Protein AF-A0A8I0Q4K9-F1 (afdb_monomer)

Foldseek 3Di:
DPPPDPPPPPDPDPVVVVVVVLLLVLLQLLLCVLVVLCVVVVHDLCRLCVQLVHDSVVNVCSNRSVDDDDPVSLCSSCVVSVHDSCVSCVPSDPVVPPVVVVVVPVVVPPDPPPPDPPPPDD

Radius of gyration: 24.82 Å; Cα contacts (8 Å, |Δi|>4): 77; chains: 1; bounding box: 63×63×58 Å

Nearest PDB structures (foldseek):
  2b5a-assembly1_A  TM=8.776E-01  e=1.921E-04  [Bacillus] caldolyticus
  3f52-assembly1_A  TM=9.211E-01  e=8.311E-04  Corynebacterium glutamicum
  1y7y-assembly1_B  TM=9.419E-01  e=1.430E-03  Aeromonas hydrophila
  3f52-assembly1_E  TM=9.364E-01  e=1.594E-03  Corynebacterium glutamicum
  3f51-assembly1_A  TM=7.764E-01  e=3.305E-04  Corynebacterium glutamicum

Organism: Morganella morganii (NCBI:txid582)

InterPro domains:
  IPR001387 Cro/C1-type, helix-turn-helix domain [PF01381] (37-88)
  IPR001387 Cro/C1-type, helix-turn-helix domain [PS50943] (38-88)
  IPR001387 Cro/C1-type, helix-turn-helix domain [SM00530] (33-88)
  IPR001387 Cro/C1-type, helix-turn-helix domain [cd00093] (31-88)
  IPR010982 Lambda repressor-like, DNA-binding domain superfamily [G3DSA:1.10.260.40] (22-93)
  IPR010982 Lambda repressor-like, DNA-binding domain superfamily [SSF47413] (23-95)

Solvent-accessible surface area (backbone atoms only — not comparable to full-atom values): 7582 Å² total; per-residue (Å²): 138,90,83,84,81,88,72,89,76,74,70,86,47,71,66,59,57,52,48,52,52,55,51,42,53,46,31,29,52,32,10,46,43,53,45,51,52,38,52,75,72,70,50,52,62,59,59,53,13,56,77,71,74,48,51,47,68,57,46,53,31,29,37,65,21,75,38,85,77,52,68,73,57,48,49,54,48,17,67,74,69,74,45,65,62,69,64,49,48,66,86,67,62,73,72,75,71,62,58,66,61,55,65,67,55,57,71,80,71,65,70,83,85,77,76,81,95,81,87,88,86,134

Mean predicted aligned error: 14.29 Å

Sequence (122 aa):
MYFREMLFLKVINMTDILYDSDMASVNRAVGDRLFCRRKALGYSGQQIAACLGISQQQLSRYERGQSRINVGLLVRAADILKTPVGWFFAGCQDNALYEESLSVQSDIYTAASVTSKSEYLN

Secondary structure (DSSP, 8-state):
---SSS-------HHHHHHHHHHHHHHHHHHHHHHHHHHHTT--HHHHHHHHTS-HHHHHHHHTTSSPPPHHHHHHHHHHHT--GGGGGTT---THHHHHHHHHHTTTSSSTT---------

pLDDT: mean 77.82, std 20.95, range [40.16, 98.44]

Structure (mmCIF, N/CA/C/O backbone):
data_AF-A0A8I0Q4K9-F1
#
_entry.id   AF-A0A8I0Q4K9-F1
#
loop_
_atom_site.group_PDB
_atom_site.id
_atom_site.type_symbol
_atom_site.label_atom_id
_atom_site.label_alt_id
_atom_site.label_comp_id
_atom_site.label_asym_id
_atom_site.label_entity_id
_atom_site.label_seq_id
_atom_site.pdbx_PDB_ins_code
_atom_site.Cartn_x
_atom_site.Cartn_y
_atom_site.Cartn_z
_atom_site.occupancy
_atom_site.B_iso_or_equiv
_atom_site.auth_seq_id
_atom_site.auth_comp_id
_atom_site.auth_asym_id
_atom_site.auth_atom_id
_atom_site.pdbx_PDB_model_num
ATOM 1 N N . MET A 1 1 ? 52.043 -0.242 13.997 1.00 43.56 1 MET A N 1
ATOM 2 C CA . MET A 1 1 ? 51.219 -1.463 13.849 1.00 43.56 1 MET A CA 1
ATOM 3 C C . MET A 1 1 ? 49.760 -1.059 13.594 1.00 43.56 1 MET A C 1
ATOM 5 O O . MET A 1 1 ? 48.868 -1.396 14.356 1.00 43.56 1 MET A O 1
ATOM 9 N N . TYR A 1 2 ? 49.524 -0.291 12.521 1.00 47.56 2 TYR A N 1
ATOM 10 C CA . TYR A 1 2 ? 48.198 0.172 12.082 1.00 47.56 2 TYR A CA 1
ATOM 11 C C . TYR A 1 2 ? 47.569 -0.875 11.156 1.00 47.56 2 TYR A C 1
ATOM 13 O O . TYR A 1 2 ? 47.380 -0.637 9.971 1.00 47.56 2 TYR A O 1
ATOM 21 N N . PHE A 1 3 ? 47.333 -2.079 11.675 1.00 52.88 3 PHE A N 1
ATOM 22 C CA . PHE A 1 3 ? 46.913 -3.219 10.848 1.00 52.88 3 PHE A CA 1
ATOM 23 C C . PHE A 1 3 ? 45.453 -3.6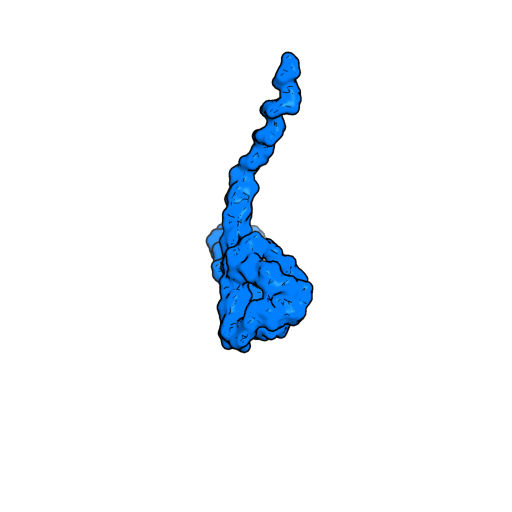43 11.052 1.00 52.88 3 PHE A C 1
ATOM 25 O O . PHE A 1 3 ? 45.080 -4.745 10.663 1.00 52.88 3 PHE A O 1
ATOM 32 N N . ARG A 1 4 ? 44.605 -2.805 11.668 1.00 52.50 4 ARG A N 1
ATOM 33 C CA . ARG A 1 4 ? 43.217 -3.198 11.989 1.00 52.50 4 ARG A CA 1
ATOM 34 C C . ARG A 1 4 ? 42.115 -2.173 11.702 1.00 52.50 4 ARG A C 1
ATOM 36 O O . ARG A 1 4 ? 41.002 -2.399 12.145 1.00 52.50 4 ARG A O 1
ATOM 43 N N . GLU A 1 5 ? 42.369 -1.121 10.923 1.00 52.59 5 GLU A N 1
ATOM 44 C CA . GLU A 1 5 ? 41.337 -0.101 10.618 1.00 52.59 5 GLU A CA 1
ATOM 45 C C . GLU A 1 5 ? 41.202 0.253 9.121 1.00 52.59 5 GLU A C 1
ATOM 47 O O . GLU A 1 5 ? 40.438 1.137 8.763 1.00 52.59 5 GLU A O 1
ATOM 52 N N . MET A 1 6 ? 41.893 -0.437 8.201 1.00 50.19 6 MET A N 1
ATOM 53 C CA . MET A 1 6 ? 41.909 -0.045 6.775 1.00 50.19 6 MET A CA 1
ATOM 54 C C . MET A 1 6 ? 41.408 -1.132 5.808 1.00 50.19 6 MET A C 1
ATOM 56 O O . MET A 1 6 ? 41.794 -1.170 4.647 1.00 50.19 6 MET A O 1
ATOM 60 N N . LEU A 1 7 ? 40.545 -2.035 6.285 1.00 48.97 7 LEU A N 1
ATOM 61 C CA . LEU A 1 7 ? 39.909 -3.086 5.468 1.00 48.97 7 LEU A CA 1
ATOM 62 C C . LEU A 1 7 ? 38.394 -3.212 5.726 1.00 48.97 7 LEU A C 1
ATOM 64 O O . LEU A 1 7 ? 37.789 -4.228 5.391 1.00 48.97 7 LEU A O 1
ATOM 68 N N . PHE A 1 8 ? 37.768 -2.169 6.284 1.00 49.19 8 PHE A N 1
ATOM 69 C CA . PHE A 1 8 ? 36.306 -2.055 6.423 1.00 49.19 8 PHE A CA 1
ATOM 70 C C . PHE A 1 8 ? 35.650 -1.280 5.263 1.00 49.19 8 PHE A C 1
ATOM 72 O O . PHE A 1 8 ? 34.527 -0.805 5.364 1.00 49.19 8 PHE A O 1
ATOM 79 N N . LEU A 1 9 ? 36.349 -1.174 4.132 1.00 40.16 9 LEU A N 1
ATOM 80 C CA . LEU A 1 9 ? 35.794 -0.749 2.844 1.00 40.16 9 LEU A CA 1
ATOM 81 C C . LEU A 1 9 ? 35.851 -1.923 1.859 1.00 40.16 9 LEU A C 1
ATOM 83 O O . LEU A 1 9 ? 36.284 -1.793 0.716 1.00 40.16 9 LEU A O 1
ATOM 87 N N . LYS A 1 10 ? 35.447 -3.114 2.326 1.00 48.38 10 LYS A N 1
ATOM 88 C CA . LYS A 1 10 ? 35.132 -4.232 1.437 1.00 48.38 10 LYS A CA 1
ATOM 89 C C . LYS A 1 10 ? 33.925 -3.820 0.596 1.00 48.38 10 LYS A C 1
ATOM 91 O O . LYS A 1 10 ? 32.798 -3.903 1.058 1.00 48.38 10 LYS A O 1
ATOM 96 N N . VAL A 1 11 ? 34.219 -3.380 -0.623 1.00 49.09 11 VAL A N 1
ATOM 97 C CA . VAL A 1 11 ? 33.469 -3.731 -1.829 1.00 49.09 11 VAL A CA 1
ATOM 98 C C . VAL A 1 11 ? 31.959 -3.516 -1.699 1.00 49.09 11 VAL A C 1
ATOM 100 O O . VAL A 1 11 ? 31.206 -4.445 -1.431 1.00 49.09 11 VAL A O 1
ATOM 103 N N . ILE A 1 12 ? 31.503 -2.294 -1.960 1.00 56.38 12 ILE A N 1
ATOM 104 C CA . ILE A 1 12 ? 30.145 -2.126 -2.481 1.00 56.38 12 ILE A CA 1
ATOM 105 C C . ILE A 1 12 ? 30.237 -2.614 -3.935 1.00 56.38 12 ILE A C 1
ATOM 107 O O . ILE A 1 12 ? 30.873 -1.944 -4.752 1.00 56.38 12 ILE A O 1
ATOM 111 N N . ASN A 1 13 ? 29.745 -3.818 -4.255 1.00 57.19 13 ASN A N 1
ATOM 112 C CA . ASN A 1 13 ? 29.831 -4.315 -5.631 1.00 57.19 13 ASN A CA 1
ATOM 113 C C . ASN A 1 13 ? 28.967 -3.429 -6.538 1.00 57.19 13 ASN A C 1
ATOM 115 O O . ASN A 1 13 ? 27.873 -3.021 -6.156 1.00 57.19 13 ASN A O 1
ATOM 119 N N . MET A 1 14 ? 29.416 -3.176 -7.771 1.00 52.81 14 MET A N 1
ATOM 120 C CA . MET A 1 14 ? 28.628 -2.463 -8.793 1.00 52.81 14 MET A CA 1
ATOM 121 C C . MET A 1 14 ? 27.243 -3.110 -8.999 1.00 52.81 14 MET A C 1
ATOM 123 O O . MET A 1 14 ? 26.262 -2.418 -9.253 1.00 52.81 14 MET A O 1
ATOM 127 N N . THR A 1 15 ? 27.150 -4.433 -8.818 1.00 57.88 15 THR A N 1
ATOM 128 C CA . THR A 1 15 ? 25.892 -5.192 -8.826 1.00 57.88 15 THR A CA 1
ATOM 129 C C . THR A 1 15 ? 24.960 -4.806 -7.683 1.00 57.88 15 THR A C 1
ATOM 131 O O . THR A 1 15 ? 23.760 -4.717 -7.904 1.00 57.88 15 THR A O 1
ATOM 134 N N . ASP A 1 16 ? 25.487 -4.524 -6.489 1.00 60.66 16 ASP A N 1
ATOM 135 C CA . ASP A 1 16 ? 24.684 -4.110 -5.334 1.00 60.66 16 ASP A CA 1
ATOM 136 C C . ASP A 1 16 ? 24.111 -2.698 -5.551 1.00 60.66 16 ASP A C 1
ATOM 138 O O . ASP A 1 16 ? 22.963 -2.436 -5.205 1.00 60.66 16 ASP A O 1
ATOM 142 N N . ILE A 1 17 ? 24.876 -1.808 -6.197 1.00 60.28 17 ILE A N 1
ATOM 143 C CA . ILE A 1 17 ? 24.464 -0.427 -6.516 1.00 60.28 17 ILE A CA 1
ATOM 144 C C . ILE A 1 17 ? 23.370 -0.404 -7.591 1.00 60.28 17 ILE A C 1
ATOM 146 O O . ILE A 1 17 ? 22.366 0.293 -7.440 1.00 60.28 17 ILE A O 1
ATOM 150 N N . LEU A 1 18 ? 23.554 -1.166 -8.674 1.00 59.06 18 LEU A N 1
ATOM 151 C CA . LEU A 1 18 ? 22.572 -1.258 -9.758 1.00 59.06 18 LEU A CA 1
ATOM 152 C C . LEU A 1 18 ? 21.290 -1.963 -9.288 1.00 59.06 18 LEU A C 1
ATOM 154 O O . LEU A 1 18 ? 20.193 -1.485 -9.565 1.00 59.06 18 LEU A O 1
ATOM 158 N N . TYR A 1 19 ? 21.415 -3.022 -8.480 1.00 64.31 19 TYR A N 1
ATOM 159 C CA . TYR A 1 19 ? 20.265 -3.728 -7.916 1.00 64.31 19 TYR A CA 1
ATOM 160 C C . TYR A 1 19 ? 19.433 -2.847 -6.980 1.00 64.31 19 TYR A C 1
ATOM 162 O O . TYR A 1 19 ? 18.205 -2.878 -7.039 1.00 64.31 19 TYR A O 1
ATOM 170 N N . ASP A 1 20 ? 20.058 -2.032 -6.126 1.00 64.56 20 ASP A N 1
ATOM 171 C CA . ASP A 1 20 ? 19.296 -1.144 -5.241 1.00 64.56 20 ASP A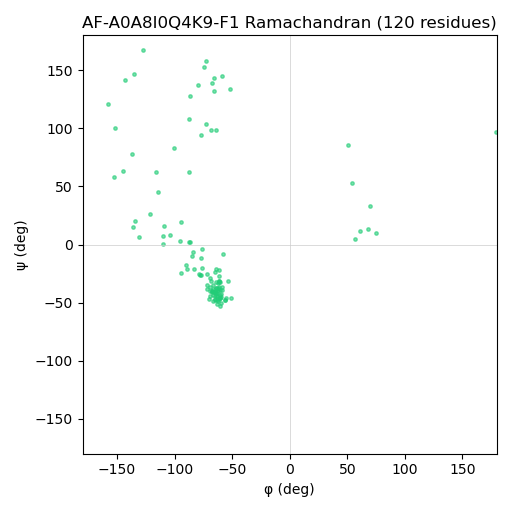 CA 1
ATOM 172 C C . ASP A 1 20 ? 18.582 -0.028 -6.027 1.00 64.56 20 ASP A C 1
ATOM 174 O O . ASP A 1 20 ? 17.475 0.362 -5.651 1.00 64.56 20 ASP A O 1
ATOM 178 N N . SER A 1 21 ? 19.152 0.431 -7.151 1.00 68.88 21 SER A N 1
ATOM 179 C CA . SER A 1 21 ? 18.509 1.385 -8.069 1.00 68.88 21 SER A CA 1
ATOM 180 C C . SER A 1 21 ? 17.280 0.783 -8.761 1.00 68.88 21 SER A C 1
ATOM 182 O O . SER A 1 21 ? 16.197 1.376 -8.726 1.00 68.88 21 SER A O 1
ATOM 184 N N . ASP A 1 22 ? 17.408 -0.419 -9.326 1.00 71.62 22 ASP A N 1
ATOM 185 C CA . ASP A 1 22 ? 16.303 -1.103 -10.010 1.00 71.62 22 ASP A CA 1
ATOM 186 C C . ASP A 1 22 ? 15.203 -1.509 -9.025 1.00 71.62 22 ASP A C 1
ATOM 188 O O . ASP A 1 22 ? 14.011 -1.328 -9.271 1.00 71.62 22 ASP A O 1
ATOM 192 N N . MET A 1 23 ? 15.571 -1.978 -7.832 1.00 71.44 23 MET A N 1
ATOM 193 C CA . MET A 1 23 ? 14.588 -2.268 -6.791 1.00 71.44 23 MET A CA 1
ATOM 194 C C . MET A 1 23 ? 13.906 -0.996 -6.273 1.00 71.44 23 MET A C 1
ATOM 196 O O . MET A 1 23 ? 12.717 -1.030 -5.938 1.00 71.44 23 MET A O 1
ATOM 200 N N . ALA A 1 24 ? 14.612 0.136 -6.192 1.00 75.94 24 ALA A N 1
ATOM 201 C CA . ALA A 1 24 ? 14.007 1.418 -5.839 1.00 75.94 24 ALA A CA 1
ATOM 202 C C . ALA A 1 24 ? 12.985 1.871 -6.895 1.00 75.94 24 ALA A C 1
ATOM 204 O O . ALA A 1 24 ? 11.921 2.377 -6.521 1.00 75.94 24 ALA A O 1
ATOM 205 N N . SER A 1 25 ? 13.250 1.629 -8.185 1.00 85.19 25 SER A N 1
ATOM 206 C CA . SER A 1 25 ? 12.319 1.947 -9.274 1.00 85.19 25 SER A CA 1
ATOM 207 C C . SER A 1 25 ? 11.030 1.112 -9.182 1.00 85.19 25 SER A C 1
ATOM 209 O O . SER A 1 25 ? 9.929 1.672 -9.214 1.00 85.19 25 SER A O 1
ATOM 211 N N . VAL A 1 26 ? 11.141 -0.197 -8.919 1.00 90.50 26 VAL A N 1
ATOM 212 C CA . VAL A 1 26 ? 9.986 -1.100 -8.754 1.00 90.50 26 VAL A CA 1
ATOM 213 C C . VAL A 1 26 ? 9.158 -0.737 -7.521 1.00 90.50 26 VAL A C 1
ATOM 215 O O . VAL A 1 26 ? 7.933 -0.627 -7.604 1.00 90.50 26 VAL A O 1
ATOM 218 N N . ASN A 1 27 ? 9.802 -0.504 -6.371 1.00 93.06 27 ASN A N 1
ATOM 219 C CA . ASN A 1 27 ? 9.095 -0.107 -5.148 1.00 93.06 27 ASN A CA 1
ATOM 220 C C . ASN A 1 27 ? 8.312 1.193 -5.349 1.00 93.06 27 ASN A C 1
ATOM 222 O O . ASN A 1 27 ? 7.188 1.320 -4.860 1.00 93.06 27 ASN A O 1
ATOM 226 N N . ARG A 1 28 ? 8.892 2.153 -6.078 1.00 94.12 28 ARG A N 1
ATOM 227 C CA . ARG A 1 28 ? 8.220 3.407 -6.408 1.00 94.12 28 ARG A CA 1
ATOM 228 C C . ARG A 1 28 ? 7.006 3.178 -7.303 1.00 94.12 28 ARG A C 1
ATOM 230 O O . ARG A 1 28 ? 5.933 3.670 -6.971 1.00 94.12 28 ARG A O 1
ATOM 237 N N . ALA A 1 29 ? 7.144 2.397 -8.372 1.00 93.81 29 ALA A N 1
ATOM 238 C CA . ALA A 1 29 ? 6.046 2.110 -9.294 1.00 93.81 29 ALA A CA 1
ATOM 239 C C . ALA A 1 29 ? 4.864 1.400 -8.602 1.00 93.81 29 ALA A C 1
ATOM 241 O O . ALA A 1 29 ? 3.702 1.781 -8.781 1.00 93.81 29 ALA A O 1
ATOM 242 N N . VAL A 1 30 ? 5.155 0.408 -7.753 1.00 96.12 30 VAL A N 1
ATOM 243 C CA . VAL A 1 30 ? 4.141 -0.278 -6.935 1.00 96.12 30 VAL A CA 1
ATOM 244 C C . VAL A 1 30 ? 3.485 0.694 -5.947 1.00 96.12 30 VAL A C 1
ATOM 246 O O . VAL A 1 30 ? 2.260 0.694 -5.797 1.00 96.12 30 VAL A O 1
ATOM 249 N N . GLY A 1 31 ? 4.283 1.538 -5.286 1.00 96.94 31 GLY A N 1
ATOM 250 C CA . GLY A 1 31 ? 3.812 2.551 -4.341 1.00 96.94 31 GLY A CA 1
ATOM 251 C C . GLY A 1 31 ? 2.866 3.575 -4.972 1.00 96.94 31 GLY A C 1
ATOM 252 O O . GLY A 1 31 ? 1.784 3.830 -4.435 1.00 96.94 31 GLY A O 1
ATOM 253 N N . ASP A 1 32 ? 3.222 4.093 -6.147 1.00 96.19 32 ASP A N 1
ATOM 254 C CA . ASP A 1 32 ? 2.409 5.058 -6.890 1.00 96.19 32 ASP A CA 1
ATOM 255 C C . ASP A 1 32 ? 1.054 4.443 -7.282 1.00 96.19 32 ASP A C 1
ATOM 257 O O . ASP A 1 32 ? 0.004 5.075 -7.146 1.00 96.19 32 ASP A O 1
ATOM 261 N N . ARG A 1 33 ? 1.034 3.167 -7.687 1.00 96.75 33 ARG A N 1
ATOM 262 C CA . ARG A 1 33 ? -0.217 2.441 -7.950 1.00 96.75 33 ARG A CA 1
ATOM 263 C C . ARG A 1 33 ? -1.090 2.268 -6.725 1.00 96.75 33 ARG A C 1
ATOM 265 O O . ARG A 1 33 ? -2.305 2.469 -6.816 1.00 96.75 33 ARG A O 1
ATOM 272 N N . LEU A 1 34 ? -0.487 1.894 -5.599 1.00 97.69 34 LEU A N 1
ATOM 273 C CA . LEU A 1 34 ? -1.183 1.768 -4.323 1.00 97.69 34 LEU A CA 1
ATOM 274 C C . LEU A 1 34 ? -1.865 3.093 -3.956 1.00 97.69 34 LEU A C 1
ATOM 276 O O . LEU A 1 34 ? -3.065 3.111 -3.670 1.00 97.69 34 LEU A O 1
ATOM 280 N N . PHE A 1 35 ? -1.132 4.202 -4.068 1.00 98.12 35 PHE A N 1
ATOM 281 C CA . PHE A 1 35 ? -1.646 5.548 -3.829 1.00 98.12 35 PHE A CA 1
ATOM 282 C C . PHE A 1 35 ? -2.795 5.912 -4.777 1.00 98.12 35 PHE A C 1
ATOM 284 O O . PHE A 1 35 ? -3.877 6.301 -4.324 1.00 98.12 35 PHE A O 1
ATOM 291 N N . CYS A 1 36 ? -2.585 5.767 -6.088 1.00 97.56 36 CYS A N 1
ATOM 292 C CA . CYS A 1 36 ? -3.564 6.128 -7.111 1.00 97.56 36 CYS A CA 1
ATOM 293 C C . CYS A 1 36 ? -4.862 5.335 -6.949 1.00 97.56 36 CYS A C 1
ATOM 295 O O . CYS A 1 36 ? -5.947 5.918 -6.957 1.00 97.56 36 CYS A O 1
ATOM 297 N N . ARG A 1 37 ? -4.770 4.017 -6.734 1.00 98.00 37 ARG A N 1
ATOM 298 C CA . ARG A 1 37 ? -5.954 3.173 -6.550 1.00 98.00 37 ARG A CA 1
ATOM 299 C C . ARG A 1 37 ? -6.695 3.516 -5.265 1.00 98.00 37 ARG A C 1
ATOM 301 O O . ARG A 1 37 ? -7.918 3.644 -5.292 1.00 98.00 37 ARG A O 1
ATOM 308 N N . ARG A 1 38 ? -5.972 3.720 -4.160 1.00 97.94 38 ARG A N 1
ATOM 309 C CA . ARG A 1 38 ? -6.565 4.161 -2.893 1.00 97.94 38 ARG A CA 1
ATOM 310 C C . ARG A 1 38 ? -7.347 5.463 -3.072 1.00 97.94 38 ARG A C 1
ATOM 312 O O . ARG A 1 38 ? -8.484 5.559 -2.616 1.00 97.94 38 ARG A O 1
ATOM 319 N N . LYS A 1 39 ? -6.746 6.453 -3.739 1.00 98.25 39 LYS A N 1
ATOM 320 C CA . LYS A 1 39 ? -7.377 7.751 -4.016 1.00 98.25 39 LYS A CA 1
ATOM 321 C C . LYS A 1 39 ? -8.591 7.626 -4.932 1.00 98.25 39 LYS A C 1
ATOM 323 O O . LYS A 1 39 ? -9.604 8.250 -4.642 1.00 98.25 39 LYS A O 1
ATOM 328 N N . ALA A 1 40 ? -8.520 6.793 -5.969 1.00 97.94 40 ALA A N 1
ATOM 329 C CA . ALA A 1 40 ? -9.639 6.548 -6.879 1.00 97.94 40 ALA A CA 1
ATOM 330 C C . ALA A 1 40 ? -10.864 5.941 -6.174 1.00 97.94 40 ALA A C 1
ATOM 332 O O . ALA A 1 40 ? -11.993 6.221 -6.557 1.00 97.94 40 ALA A O 1
ATOM 333 N N . LEU A 1 41 ? -10.649 5.145 -5.123 1.00 97.56 41 LEU A N 1
ATOM 334 C CA . LEU A 1 41 ? -11.718 4.591 -4.283 1.00 97.56 41 LEU A CA 1
ATOM 335 C C . LEU A 1 41 ? -12.154 5.532 -3.143 1.00 97.56 41 LEU A C 1
ATOM 337 O O . LEU A 1 41 ? -12.998 5.161 -2.334 1.00 97.56 41 LEU A O 1
ATOM 341 N N . GLY A 1 42 ? -11.577 6.735 -3.046 1.00 97.75 42 GLY A N 1
ATOM 342 C CA . GLY A 1 42 ? -11.933 7.729 -2.031 1.00 97.75 42 GLY A CA 1
ATOM 343 C C . GLY A 1 42 ? -11.404 7.437 -0.624 1.00 97.75 42 GLY A C 1
ATOM 344 O O . GLY A 1 42 ? -11.777 8.125 0.324 1.00 97.75 42 GLY A O 1
ATOM 345 N N . TYR A 1 43 ? -10.516 6.455 -0.458 1.00 97.88 43 TYR A N 1
ATOM 346 C CA . TYR A 1 43 ? -9.996 6.102 0.859 1.00 97.88 43 TYR A CA 1
ATOM 347 C C . TYR A 1 43 ? -8.885 7.053 1.330 1.00 97.88 43 TYR A C 1
ATOM 349 O O . TYR A 1 43 ? -7.936 7.390 0.605 1.00 97.88 43 TYR A O 1
ATOM 357 N N . SER A 1 44 ? -8.941 7.429 2.606 1.00 98.25 44 SER A N 1
ATOM 358 C CA . SER A 1 44 ? -7.841 8.101 3.292 1.00 98.25 44 SER A CA 1
ATOM 359 C C . SER A 1 44 ? -6.691 7.125 3.573 1.00 98.25 44 SER A C 1
ATOM 361 O O . SER A 1 44 ? -6.872 5.907 3.635 1.00 98.25 44 SER A O 1
ATOM 363 N N . GLY A 1 45 ? -5.479 7.657 3.763 1.00 97.94 45 GLY A N 1
ATOM 364 C CA . GLY A 1 45 ? -4.329 6.827 4.138 1.00 97.94 45 GLY A CA 1
ATOM 365 C C . GLY A 1 45 ? -4.540 6.122 5.482 1.00 97.94 45 GLY A C 1
ATOM 366 O O . GLY A 1 45 ? -4.168 4.967 5.641 1.00 97.94 45 GLY A O 1
ATOM 367 N N . GLN A 1 46 ? -5.201 6.780 6.436 1.00 98.31 46 GLN A N 1
ATOM 368 C CA . GLN A 1 46 ? -5.495 6.187 7.739 1.00 98.31 46 GLN A CA 1
ATOM 369 C C . GLN A 1 46 ? -6.483 5.015 7.631 1.00 98.31 46 GLN A C 1
ATOM 371 O O . GLN A 1 46 ? -6.283 4.003 8.295 1.00 98.31 46 GLN A O 1
ATOM 376 N N . GLN A 1 47 ? -7.493 5.116 6.758 1.00 98.19 47 GLN 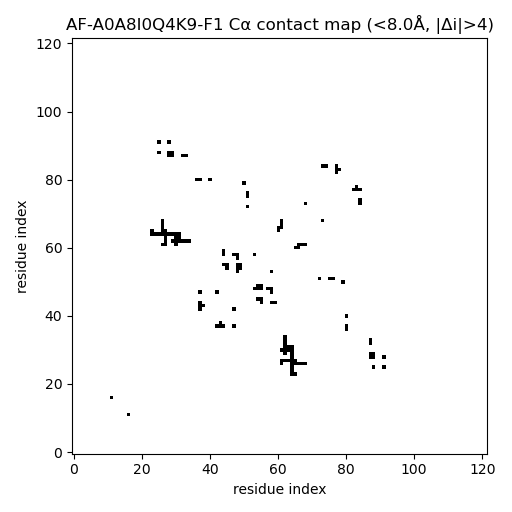A N 1
ATOM 377 C CA . GLN A 1 47 ? -8.455 4.034 6.517 1.00 98.19 47 GLN A CA 1
ATOM 378 C C . GLN A 1 47 ? -7.772 2.786 5.944 1.00 98.19 47 GLN A C 1
ATOM 380 O O . GLN A 1 47 ? -7.910 1.705 6.510 1.00 98.19 47 GLN A O 1
ATOM 385 N N . ILE A 1 48 ? -6.976 2.924 4.876 1.00 98.06 48 ILE A N 1
ATOM 386 C CA . ILE A 1 48 ? -6.267 1.772 4.289 1.00 98.06 48 ILE A CA 1
ATOM 387 C C . ILE A 1 48 ? -5.218 1.198 5.238 1.00 98.06 48 ILE A C 1
ATOM 389 O O . ILE A 1 48 ? -5.099 -0.020 5.341 1.00 98.06 48 ILE A O 1
ATOM 393 N N . ALA A 1 49 ? -4.474 2.046 5.950 1.00 98.25 49 ALA A N 1
ATOM 394 C CA . ALA A 1 49 ? -3.482 1.582 6.913 1.00 98.25 49 ALA A CA 1
ATOM 395 C C . ALA A 1 49 ? -4.132 0.726 8.014 1.00 98.25 49 ALA A C 1
ATOM 397 O O . ALA A 1 49 ? -3.631 -0.357 8.317 1.00 98.25 49 ALA A O 1
ATOM 398 N N . ALA A 1 50 ? -5.291 1.157 8.527 1.00 98.19 50 ALA A N 1
ATOM 399 C CA . ALA A 1 50 ? -6.071 0.394 9.496 1.00 98.19 50 ALA A CA 1
ATOM 400 C C . ALA A 1 50 ? -6.541 -0.956 8.927 1.00 98.19 50 ALA A C 1
ATOM 402 O O . ALA A 1 50 ? -6.331 -1.983 9.568 1.00 98.19 50 ALA A O 1
ATOM 403 N N . CYS A 1 51 ? -7.091 -0.988 7.707 1.00 97.12 51 CYS A N 1
ATOM 404 C CA . CYS A 1 51 ? -7.497 -2.241 7.055 1.00 97.12 51 CYS A CA 1
ATOM 405 C C . CYS A 1 51 ? -6.320 -3.206 6.826 1.00 97.12 51 CYS A C 1
ATOM 407 O O . CYS A 1 51 ? -6.498 -4.421 6.863 1.00 97.12 51 CYS A O 1
ATOM 409 N N . LEU A 1 52 ? -5.116 -2.679 6.592 1.00 96.94 52 LEU A N 1
ATOM 410 C CA . LEU A 1 52 ? -3.901 -3.469 6.378 1.00 96.94 52 LEU A CA 1
ATOM 411 C C . LEU A 1 52 ? -3.194 -3.893 7.675 1.00 96.94 52 LEU A C 1
ATOM 413 O O . LEU A 1 52 ? -2.263 -4.705 7.607 1.00 96.94 52 LEU A O 1
ATOM 417 N N . GLY A 1 53 ? -3.616 -3.357 8.825 1.00 97.44 53 GLY A N 1
ATOM 418 C CA . GLY A 1 53 ? -2.986 -3.593 10.123 1.00 97.44 53 GLY A CA 1
ATOM 419 C C . GLY A 1 53 ? -1.602 -2.950 10.257 1.00 97.44 53 GLY A C 1
ATOM 420 O O . GLY A 1 53 ? -0.724 -3.526 10.894 1.00 97.44 53 GLY A O 1
ATOM 421 N N . ILE A 1 54 ? -1.378 -1.792 9.627 1.00 98.06 54 ILE A N 1
ATOM 422 C CA . ILE A 1 54 ? -0.105 -1.050 9.663 1.00 98.06 54 ILE A CA 1
ATOM 423 C C . ILE A 1 54 ? -0.319 0.410 10.069 1.00 98.06 54 ILE A C 1
ATOM 425 O O . ILE A 1 54 ? -1.438 0.921 10.053 1.00 98.06 54 ILE A O 1
ATOM 429 N N . SER A 1 55 ? 0.760 1.123 10.399 1.00 98.44 55 SER A N 1
ATOM 430 C CA . SER A 1 55 ? 0.664 2.559 10.674 1.00 98.44 55 SER A CA 1
ATOM 431 C C . SER A 1 55 ? 0.473 3.384 9.393 1.00 98.44 55 SER A C 1
ATOM 433 O O . SER A 1 55 ? 0.945 3.023 8.311 1.00 98.44 55 SER A O 1
ATOM 435 N N . GLN A 1 56 ? -0.168 4.553 9.509 1.00 98.12 56 GLN A N 1
ATOM 436 C CA . GLN A 1 56 ? -0.328 5.486 8.382 1.00 98.12 56 GLN A CA 1
ATOM 437 C C . GLN A 1 56 ? 1.030 5.982 7.850 1.00 98.12 56 GLN A C 1
ATOM 439 O O . GLN A 1 56 ? 1.186 6.187 6.645 1.00 98.12 56 GLN A O 1
ATOM 444 N N . GLN A 1 57 ? 2.039 6.094 8.718 1.00 98.25 57 GLN A N 1
ATOM 445 C CA . GLN A 1 57 ? 3.409 6.415 8.318 1.00 98.25 57 GLN A CA 1
ATOM 446 C C . GLN A 1 57 ? 4.046 5.284 7.498 1.00 98.25 57 GLN A C 1
ATOM 448 O O . GLN A 1 57 ? 4.712 5.558 6.500 1.00 98.25 57 GLN A O 1
ATOM 453 N N . GLN A 1 58 ? 3.827 4.015 7.872 1.00 98.06 58 GLN A N 1
ATOM 454 C CA . GLN A 1 58 ? 4.279 2.866 7.078 1.00 98.06 58 GLN A CA 1
ATOM 455 C C . GLN A 1 58 ? 3.618 2.853 5.703 1.00 98.06 58 GLN A C 1
ATOM 457 O O . GLN A 1 58 ? 4.335 2.791 4.707 1.00 98.06 58 GLN A O 1
ATOM 462 N N . LEU A 1 59 ? 2.292 3.014 5.640 1.00 98.38 59 LEU A N 1
ATOM 463 C CA . LEU A 1 59 ? 1.590 3.141 4.363 1.00 98.38 59 LEU A CA 1
ATOM 464 C C . LEU A 1 59 ? 2.177 4.284 3.523 1.00 98.38 59 LEU A C 1
ATOM 466 O O . LEU A 1 59 ? 2.485 4.092 2.355 1.00 98.38 59 LEU A O 1
ATOM 470 N N . SER A 1 60 ? 2.418 5.447 4.130 1.00 98.31 60 SER A N 1
ATOM 471 C CA . SER A 1 60 ? 2.995 6.598 3.427 1.00 98.31 60 SER A CA 1
ATOM 472 C C . SER A 1 60 ? 4.403 6.326 2.896 1.00 98.31 60 SER A C 1
ATOM 474 O O . SER A 1 60 ? 4.792 6.896 1.881 1.00 98.31 60 SER A O 1
ATOM 476 N N . ARG A 1 61 ? 5.219 5.511 3.582 1.00 98.06 61 ARG A N 1
ATOM 477 C CA . ARG A 1 61 ? 6.536 5.083 3.075 1.00 98.06 61 ARG A CA 1
ATOM 478 C C . ARG A 1 61 ? 6.402 4.130 1.894 1.00 98.06 61 ARG A C 1
ATOM 480 O O . ARG A 1 61 ? 7.152 4.286 0.936 1.00 98.06 61 ARG A O 1
ATOM 487 N N . TYR A 1 62 ? 5.441 3.213 1.941 1.00 97.69 62 TYR A N 1
ATOM 488 C CA . TYR A 1 62 ? 5.136 2.314 0.831 1.00 97.69 62 TYR A CA 1
ATOM 489 C C . TYR A 1 62 ? 4.663 3.073 -0.404 1.00 97.69 62 TYR A C 1
ATOM 491 O O . TYR A 1 62 ? 5.221 2.890 -1.477 1.00 97.69 62 TYR A O 1
ATOM 499 N N . GLU A 1 63 ? 3.722 4.000 -0.241 1.00 97.62 63 GLU A N 1
ATOM 500 C CA . GLU A 1 63 ? 3.198 4.810 -1.346 1.00 97.62 63 GLU A CA 1
ATOM 501 C C . GLU A 1 63 ? 4.260 5.680 -2.022 1.00 97.62 63 GLU A C 1
ATOM 503 O O . GLU A 1 63 ? 4.142 5.985 -3.199 1.00 97.62 63 GLU A O 1
ATOM 508 N N . ARG A 1 64 ? 5.320 6.058 -1.300 1.00 96.50 64 ARG A N 1
ATOM 509 C CA . ARG A 1 64 ? 6.443 6.838 -1.845 1.00 96.50 64 ARG A CA 1
ATOM 510 C C . ARG A 1 64 ? 7.626 5.974 -2.291 1.00 96.50 64 ARG A C 1
ATOM 512 O O . ARG A 1 64 ? 8.663 6.52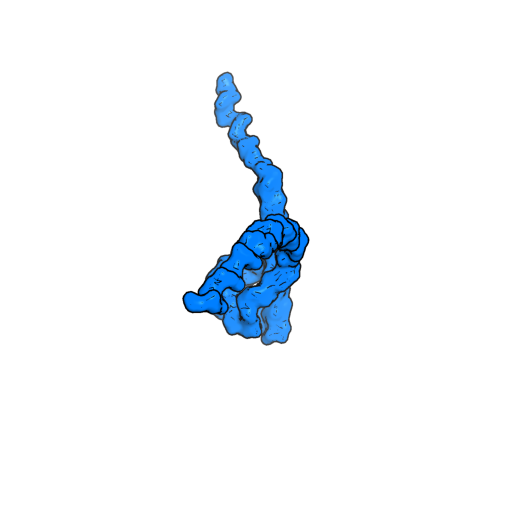6 -2.645 1.00 96.50 64 ARG A O 1
ATOM 519 N N . GLY A 1 65 ? 7.515 4.646 -2.216 1.00 94.00 65 GLY A N 1
ATOM 520 C CA . GLY A 1 65 ? 8.595 3.713 -2.555 1.00 94.00 65 GLY A CA 1
ATOM 521 C C . GLY A 1 65 ? 9.797 3.738 -1.601 1.00 94.00 65 GLY A C 1
ATOM 522 O O . GLY A 1 65 ? 10.836 3.173 -1.914 1.00 94.00 65 GLY A O 1
ATOM 523 N N . GLN A 1 66 ? 9.684 4.368 -0.426 1.00 94.00 66 GLN A N 1
ATOM 524 C CA . GLN A 1 66 ? 10.781 4.472 0.552 1.00 94.00 66 GLN A CA 1
ATOM 525 C C . GLN A 1 66 ? 11.013 3.190 1.355 1.00 94.00 66 GLN A C 1
ATOM 527 O O . GLN A 1 66 ? 11.951 3.091 2.145 1.00 94.00 66 GLN A O 1
ATOM 532 N N . SER A 1 67 ? 10.092 2.239 1.275 1.00 93.56 67 SER A N 1
ATOM 533 C CA . SER A 1 67 ? 10.180 0.978 1.998 1.00 93.56 67 SER A CA 1
ATOM 534 C C . SER A 1 67 ? 9.627 -0.135 1.129 1.00 93.56 67 SER A C 1
ATOM 536 O O . SER A 1 67 ? 8.619 0.053 0.449 1.00 93.56 67 SER A O 1
ATOM 538 N N . ARG A 1 68 ? 10.274 -1.300 1.192 1.00 93.81 68 ARG A N 1
ATOM 539 C CA . ARG A 1 68 ? 9.826 -2.509 0.501 1.00 93.81 68 ARG A CA 1
ATOM 540 C C . ARG A 1 68 ? 8.498 -2.976 1.093 1.00 93.81 68 ARG A C 1
ATOM 542 O O . ARG A 1 68 ? 8.350 -3.062 2.315 1.00 93.81 68 ARG A O 1
ATOM 549 N N . ILE A 1 69 ? 7.542 -3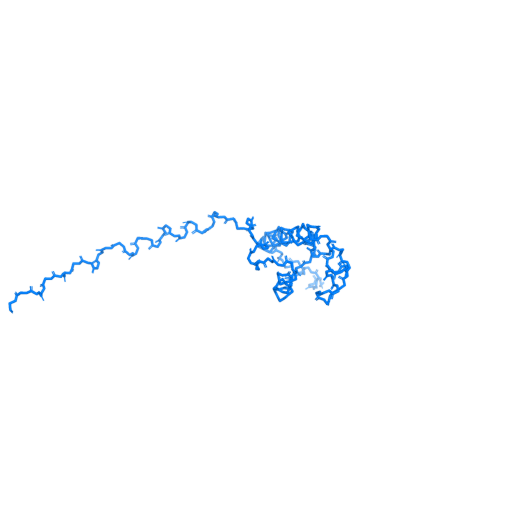.278 0.224 1.00 94.50 69 ILE A N 1
ATOM 550 C CA . ILE A 1 69 ? 6.242 -3.823 0.615 1.00 94.50 69 ILE A CA 1
ATOM 551 C C . ILE A 1 69 ? 6.380 -5.342 0.714 1.00 94.50 69 ILE A C 1
ATOM 553 O O . ILE A 1 69 ? 6.851 -5.992 -0.214 1.00 94.50 69 ILE A O 1
ATOM 557 N N . ASN A 1 70 ? 5.972 -5.924 1.842 1.00 93.44 70 ASN A N 1
ATOM 558 C CA . ASN A 1 70 ? 5.952 -7.379 1.985 1.00 93.44 70 ASN A CA 1
ATOM 559 C C . ASN A 1 70 ? 4.884 -7.989 1.056 1.00 93.44 70 ASN A C 1
ATOM 561 O O . ASN A 1 70 ? 3.768 -7.474 0.983 1.00 93.44 70 ASN A O 1
ATOM 565 N N . VAL A 1 71 ? 5.196 -9.117 0.410 1.00 95.56 71 VAL A N 1
ATOM 566 C CA . VAL A 1 71 ? 4.285 -9.837 -0.501 1.00 95.56 71 VAL A CA 1
ATOM 567 C C . VAL A 1 71 ? 2.918 -10.106 0.134 1.00 95.56 71 VAL A C 1
ATOM 569 O O . VAL A 1 71 ? 1.892 -9.819 -0.476 1.00 95.56 71 VAL A O 1
ATOM 572 N N . GLY A 1 72 ? 2.874 -10.577 1.382 1.00 96.81 72 GLY A N 1
ATOM 573 C CA . GLY A 1 72 ? 1.617 -10.831 2.086 1.00 96.81 72 GLY A CA 1
ATOM 574 C C . GLY A 1 72 ? 0.793 -9.561 2.319 1.00 96.81 72 GLY A C 1
ATOM 575 O O . GLY A 1 72 ? -0.434 -9.603 2.280 1.00 96.81 72 GLY A O 1
ATOM 576 N N . LEU A 1 73 ? 1.447 -8.410 2.507 1.00 96.38 73 LEU A N 1
ATOM 577 C CA . LEU A 1 73 ? 0.758 -7.124 2.610 1.00 96.38 73 LEU A CA 1
ATOM 578 C C . LEU A 1 73 ? 0.209 -6.673 1.253 1.00 96.38 73 LEU A C 1
ATOM 580 O O . LEU A 1 73 ? -0.898 -6.145 1.194 1.00 96.38 73 LEU A O 1
ATOM 584 N N . LEU A 1 74 ? 0.955 -6.916 0.173 1.00 96.38 74 LEU A N 1
ATOM 585 C CA . LEU A 1 74 ? 0.524 -6.601 -1.185 1.00 96.38 74 LEU A CA 1
ATOM 586 C C . LEU A 1 74 ? -0.701 -7.428 -1.602 1.00 96.38 74 LEU A C 1
ATOM 588 O O . LEU A 1 74 ? -1.634 -6.878 -2.179 1.00 96.38 74 LEU A O 1
ATOM 592 N N . VAL A 1 75 ? -0.736 -8.717 -1.245 1.00 97.81 75 VAL A N 1
ATOM 593 C CA . VAL A 1 75 ? -1.902 -9.592 -1.461 1.00 97.81 75 VAL A CA 1
ATOM 594 C C . VAL A 1 75 ? -3.130 -9.041 -0.732 1.00 97.81 75 VAL A C 1
ATOM 596 O O . VAL A 1 75 ? -4.158 -8.809 -1.362 1.00 97.81 75 VAL A O 1
ATOM 599 N N . ARG A 1 76 ? -3.008 -8.710 0.563 1.00 97.81 76 ARG A N 1
ATOM 600 C CA . ARG A 1 76 ? -4.116 -8.096 1.320 1.00 97.81 76 ARG A CA 1
ATOM 601 C C . ARG A 1 76 ? -4.561 -6.757 0.731 1.00 97.81 76 ARG A C 1
ATOM 603 O O . ARG A 1 76 ? -5.754 -6.464 0.691 1.00 97.81 76 ARG A O 1
ATOM 610 N N . ALA A 1 77 ? -3.619 -5.932 0.275 1.00 97.56 77 ALA A N 1
ATOM 611 C CA . ALA A 1 77 ? -3.938 -4.667 -0.378 1.00 97.56 77 ALA A CA 1
ATOM 612 C C . ALA A 1 77 ? -4.741 -4.886 -1.666 1.00 97.56 77 ALA A C 1
ATOM 614 O O . ALA A 1 77 ? -5.680 -4.133 -1.917 1.00 97.56 77 ALA A O 1
ATOM 615 N N . ALA A 1 78 ? -4.427 -5.929 -2.438 1.00 98.00 78 ALA A N 1
ATOM 616 C CA . ALA A 1 78 ? -5.163 -6.301 -3.643 1.00 98.00 78 ALA A CA 1
ATOM 617 C C . ALA A 1 78 ? -6.642 -6.612 -3.335 1.00 98.00 78 ALA A C 1
ATOM 619 O O . ALA A 1 78 ? -7.541 -6.079 -3.993 1.00 98.00 78 ALA A O 1
ATOM 620 N N . ASP A 1 79 ? -6.896 -7.379 -2.272 1.00 97.62 79 ASP A N 1
ATOM 621 C CA . ASP A 1 79 ? -8.251 -7.744 -1.836 1.00 97.62 79 ASP A CA 1
ATOM 622 C C . ASP A 1 79 ? -9.071 -6.536 -1.362 1.00 97.62 79 ASP A C 1
ATOM 624 O O . ASP A 1 79 ? -10.266 -6.415 -1.668 1.00 97.62 79 ASP A O 1
ATOM 628 N N . ILE A 1 80 ? -8.438 -5.621 -0.620 1.00 96.94 80 ILE A N 1
ATOM 629 C CA . ILE A 1 80 ? -9.074 -4.395 -0.113 1.00 96.94 80 ILE A CA 1
ATOM 630 C C . ILE A 1 80 ? -9.379 -3.436 -1.268 1.00 96.94 80 ILE A C 1
ATOM 632 O O . ILE A 1 80 ? -10.475 -2.884 -1.348 1.00 96.94 80 ILE A O 1
ATOM 636 N N . LEU A 1 81 ? -8.428 -3.261 -2.186 1.00 97.25 81 LEU A N 1
ATOM 637 C CA . LEU A 1 81 ? -8.504 -2.295 -3.286 1.00 97.25 81 LEU A CA 1
ATOM 638 C C . LEU A 1 81 ? -9.196 -2.842 -4.540 1.00 97.25 81 LEU A C 1
ATOM 640 O O . LEU A 1 81 ? -9.322 -2.125 -5.541 1.00 97.25 81 LEU A O 1
ATOM 644 N N . LYS A 1 82 ? -9.680 -4.088 -4.478 1.00 97.06 82 LYS A N 1
ATOM 645 C CA . LYS A 1 82 ? -10.420 -4.763 -5.551 1.00 97.06 82 LYS A CA 1
ATOM 646 C C . LYS A 1 82 ? -9.634 -4.752 -6.859 1.00 97.06 82 LYS A C 1
ATOM 648 O O . LYS A 1 82 ? -10.122 -4.281 -7.885 1.00 97.06 82 LYS A O 1
ATOM 653 N N . THR A 1 83 ? -8.394 -5.222 -6.794 1.00 97.12 83 THR A N 1
ATOM 654 C CA . THR A 1 83 ? -7.489 -5.351 -7.943 1.00 97.12 83 THR A CA 1
ATOM 655 C C . THR A 1 83 ? -6.787 -6.705 -7.904 1.00 97.12 83 THR A C 1
ATOM 657 O O . THR A 1 83 ? -6.450 -7.161 -6.815 1.00 97.12 83 THR A O 1
ATOM 660 N N . PRO A 1 84 ? -6.481 -7.333 -9.052 1.00 97.06 84 PRO A N 1
ATOM 661 C CA . PRO A 1 84 ? -5.574 -8.479 -9.081 1.00 97.06 84 PRO A CA 1
ATOM 662 C C . PRO A 1 84 ? -4.196 -8.106 -8.517 1.00 97.06 84 PRO A C 1
ATOM 664 O O . PRO A 1 84 ? -3.718 -7.002 -8.766 1.00 97.06 84 PRO A O 1
ATOM 667 N N . VAL A 1 85 ? -3.509 -9.020 -7.822 1.00 95.69 85 VAL A N 1
ATOM 668 C CA . VAL A 1 85 ? -2.172 -8.730 -7.256 1.00 95.69 85 VAL A CA 1
ATOM 669 C C . VAL A 1 85 ? -1.150 -8.331 -8.332 1.00 95.69 85 VAL A C 1
ATOM 671 O O . VAL A 1 85 ? -0.360 -7.414 -8.127 1.00 95.69 85 VAL A O 1
ATOM 674 N N . GLY A 1 86 ? -1.220 -8.941 -9.522 1.00 93.88 86 GLY A N 1
ATOM 675 C CA . GLY A 1 86 ? -0.346 -8.607 -10.652 1.00 93.88 86 GLY A CA 1
ATOM 676 C C . GLY A 1 86 ? -0.529 -7.180 -11.181 1.00 93.88 86 GLY A C 1
ATOM 677 O O . GLY A 1 86 ? 0.389 -6.620 -11.774 1.00 93.88 86 GLY A O 1
ATOM 678 N N . TRP A 1 87 ? -1.677 -6.547 -10.912 1.00 94.75 87 TRP A N 1
ATOM 679 C CA . TRP A 1 87 ? -1.964 -5.180 -11.350 1.00 94.75 87 TRP A CA 1
ATOM 680 C C . TRP A 1 87 ? -0.965 -4.167 -10.781 1.00 94.75 87 TRP A C 1
ATOM 682 O O . TRP A 1 87 ? -0.609 -3.209 -11.465 1.00 94.75 87 TRP A O 1
ATOM 692 N N . PHE A 1 88 ? -0.449 -4.402 -9.568 1.00 94.94 88 PHE A N 1
ATOM 693 C CA . PHE A 1 88 ? 0.564 -3.546 -8.948 1.00 94.94 88 PHE A CA 1
ATOM 694 C C . PHE A 1 88 ? 1.878 -3.477 -9.740 1.00 94.94 88 PHE A C 1
ATOM 696 O O . PHE A 1 88 ? 2.592 -2.484 -9.618 1.00 94.94 88 PHE A O 1
ATOM 703 N N . PHE A 1 89 ? 2.166 -4.459 -10.598 1.00 92.31 89 PHE A N 1
ATOM 704 C CA . PHE A 1 89 ? 3.443 -4.596 -11.307 1.00 92.31 89 PHE A CA 1
ATOM 705 C C . PHE A 1 89 ? 3.375 -4.330 -12.817 1.00 92.31 89 PHE A C 1
ATOM 707 O O . PHE A 1 89 ? 4.399 -4.407 -13.489 1.00 92.31 89 PHE A O 1
ATOM 714 N N . ALA A 1 90 ? 2.212 -3.998 -13.384 1.00 86.75 90 ALA A N 1
ATOM 715 C CA . ALA A 1 90 ? 2.115 -3.678 -14.812 1.00 86.75 90 ALA A CA 1
ATOM 716 C C . ALA A 1 90 ? 3.150 -2.599 -15.238 1.00 86.75 90 ALA A C 1
ATOM 718 O O . ALA A 1 90 ? 3.378 -1.618 -14.538 1.00 86.75 90 ALA A O 1
ATOM 719 N N . GLY A 1 91 ? 3.869 -2.763 -16.344 1.00 77.75 91 GLY A N 1
ATOM 720 C CA . GLY A 1 91 ? 4.899 -1.785 -16.749 1.00 77.75 91 GLY A CA 1
ATOM 721 C C . GLY A 1 91 ? 6.068 -1.584 -15.763 1.00 77.75 91 GLY A C 1
ATOM 722 O O . GLY A 1 91 ? 6.833 -0.648 -15.935 1.00 77.75 91 GLY A O 1
ATOM 723 N N . CYS A 1 92 ? 6.216 -2.442 -14.742 1.00 79.69 92 CYS A N 1
ATOM 724 C CA . CYS A 1 92 ? 7.499 -2.663 -14.056 1.00 79.69 92 CYS A CA 1
ATOM 725 C C . CYS A 1 92 ? 8.359 -3.695 -14.809 1.00 79.69 92 CYS A C 1
ATOM 727 O O . CYS A 1 92 ? 9.479 -3.979 -14.407 1.00 79.69 92 CYS A O 1
ATOM 729 N N . GLN A 1 93 ? 7.798 -4.317 -15.849 1.00 66.94 93 GLN A N 1
ATOM 730 C CA . GLN A 1 93 ? 8.474 -5.285 -16.697 1.00 66.94 93 GLN A CA 1
ATOM 731 C C . GLN A 1 93 ? 9.192 -4.526 -17.810 1.00 66.94 93 GLN A C 1
ATOM 733 O O . GLN A 1 93 ? 8.546 -4.035 -18.737 1.00 66.94 93 GLN A O 1
ATOM 738 N N . ASP A 1 94 ? 10.518 -4.463 -17.732 1.00 61.09 94 ASP A N 1
ATOM 739 C CA . ASP A 1 94 ? 11.338 -4.216 -18.911 1.00 61.09 94 ASP A CA 1
ATOM 740 C C . ASP A 1 94 ? 11.220 -5.450 -19.809 1.00 61.09 94 ASP A C 1
ATOM 742 O O . ASP A 1 94 ? 11.859 -6.480 -19.590 1.00 61.09 94 ASP A O 1
ATOM 746 N N . ASN A 1 95 ? 10.359 -5.364 -20.824 1.00 52.06 95 ASN A N 1
ATOM 747 C CA . ASN A 1 95 ? 10.167 -6.422 -21.823 1.00 52.06 95 ASN A CA 1
ATOM 748 C C . ASN A 1 95 ? 11.460 -6.792 -22.583 1.00 52.06 95 ASN A C 1
ATOM 750 O O . ASN A 1 95 ? 11.469 -7.779 -23.309 1.00 52.06 95 ASN A O 1
ATOM 754 N N . ALA A 1 96 ? 12.554 -6.044 -22.416 1.00 53.56 96 ALA A N 1
ATOM 755 C CA . ALA A 1 96 ? 13.788 -6.228 -23.172 1.00 53.56 96 ALA A CA 1
ATOM 756 C C . ALA A 1 96 ? 14.590 -7.492 -22.796 1.00 53.56 96 ALA A C 1
ATOM 758 O O . ALA A 1 96 ? 15.329 -7.995 -23.633 1.00 53.56 96 ALA A O 1
ATOM 759 N N . LEU A 1 97 ? 14.456 -8.029 -21.575 1.00 53.28 97 LEU A N 1
ATOM 760 C CA . LEU A 1 97 ? 15.337 -9.112 -21.097 1.00 53.28 97 LEU A CA 1
ATOM 761 C C . LEU A 1 97 ? 14.831 -10.535 -21.398 1.00 53.28 97 LEU A C 1
ATOM 763 O O . LEU A 1 97 ? 15.606 -11.488 -21.341 1.00 53.28 97 LEU A O 1
ATOM 767 N N . TYR A 1 98 ? 13.545 -10.705 -21.719 1.00 56.47 98 TYR A N 1
ATOM 768 C CA . TYR A 1 98 ? 12.950 -12.034 -21.927 1.00 56.47 98 TYR A CA 1
ATOM 769 C C . TYR A 1 98 ? 12.943 -12.478 -23.396 1.00 56.47 98 TYR A C 1
ATOM 771 O O . TYR A 1 98 ? 12.937 -13.681 -23.659 1.00 56.47 98 TYR A O 1
ATOM 779 N N . GLU A 1 99 ? 12.976 -11.547 -24.357 1.00 55.44 99 GLU A N 1
ATOM 780 C CA . GLU A 1 99 ? 12.984 -11.898 -25.786 1.00 55.44 99 GLU A CA 1
ATOM 781 C C . GLU A 1 99 ? 14.322 -12.498 -26.241 1.00 55.44 99 GLU A C 1
ATOM 783 O O . GLU A 1 99 ? 14.335 -13.439 -27.034 1.00 55.44 99 GLU A O 1
ATOM 788 N N . GLU A 1 100 ? 15.446 -12.040 -25.678 1.00 56.25 100 GLU A N 1
ATOM 789 C CA . GLU A 1 100 ? 16.782 -12.531 -26.048 1.00 56.25 100 GLU A CA 1
ATOM 7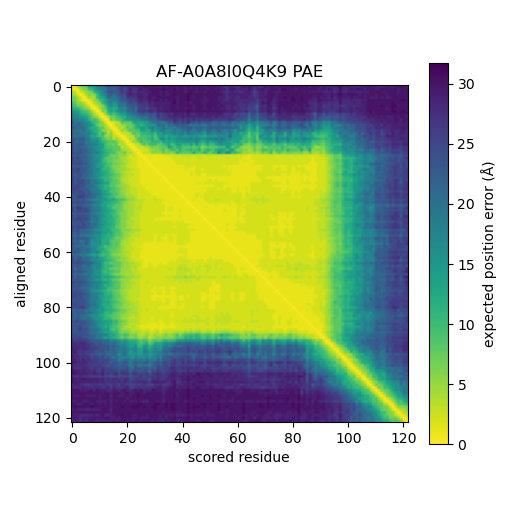90 C C . GLU A 1 100 ? 16.944 -14.033 -25.736 1.00 56.25 100 GLU A C 1
ATOM 792 O O . GLU A 1 100 ? 17.474 -14.791 -26.548 1.00 56.25 100 GLU A O 1
ATOM 797 N N . SER A 1 101 ? 16.372 -14.500 -24.619 1.00 55.66 101 SER A N 1
ATOM 798 C CA . SER A 1 101 ? 16.466 -15.902 -24.175 1.00 55.66 101 SER A CA 1
ATOM 799 C C . SER A 1 101 ? 15.553 -16.874 -24.940 1.00 55.66 101 SER A C 1
ATOM 801 O O . SER A 1 101 ? 15.871 -18.061 -25.032 1.00 55.66 101 SER A O 1
ATOM 803 N N . LEU A 1 102 ? 14.435 -16.403 -25.509 1.00 57.19 102 LEU A N 1
ATOM 804 C CA . LEU A 1 102 ? 13.510 -17.246 -26.285 1.00 57.19 102 LEU A CA 1
ATOM 805 C C . LEU A 1 102 ? 14.030 -17.539 -27.701 1.00 57.19 102 LEU A C 1
ATOM 807 O O . LEU A 1 102 ? 13.710 -18.591 -28.253 1.00 57.19 102 LEU A O 1
ATOM 811 N N . SER A 1 103 ? 14.873 -16.661 -28.258 1.00 57.56 103 SER A N 1
ATOM 812 C CA . SER A 1 103 ? 15.506 -16.872 -29.570 1.00 57.56 103 SER A CA 1
ATOM 813 C C . SER A 1 103 ? 16.542 -18.005 -29.572 1.00 57.56 103 SER A C 1
ATOM 815 O O . SER A 1 103 ? 16.713 -18.685 -30.576 1.00 57.56 103 SER A O 1
ATOM 817 N N . VAL A 1 104 ? 17.187 -18.268 -28.429 1.00 57.09 104 VAL A N 1
ATOM 818 C CA . VAL A 1 104 ? 18.219 -19.312 -28.295 1.00 57.09 104 VAL A CA 1
ATOM 819 C C . VAL A 1 104 ? 17.602 -20.715 -28.160 1.00 57.09 104 VAL A C 1
ATOM 821 O O . VAL A 1 104 ? 18.235 -21.712 -28.500 1.00 57.09 104 VAL A O 1
ATOM 824 N N . GLN A 1 105 ? 16.359 -20.827 -27.674 1.00 48.44 105 GLN A N 1
ATOM 825 C CA . GLN A 1 105 ? 15.707 -22.123 -27.430 1.00 48.44 105 GLN A CA 1
ATOM 826 C C . GLN A 1 105 ? 14.930 -22.685 -28.632 1.00 48.44 105 GLN A C 1
ATOM 828 O O . GLN A 1 105 ? 14.725 -23.901 -28.686 1.00 48.44 105 GLN A O 1
ATOM 833 N N . SER A 1 106 ? 14.521 -21.862 -29.608 1.00 50.91 106 SER A N 1
ATOM 834 C CA . SER A 1 106 ? 13.810 -22.340 -30.810 1.00 50.91 106 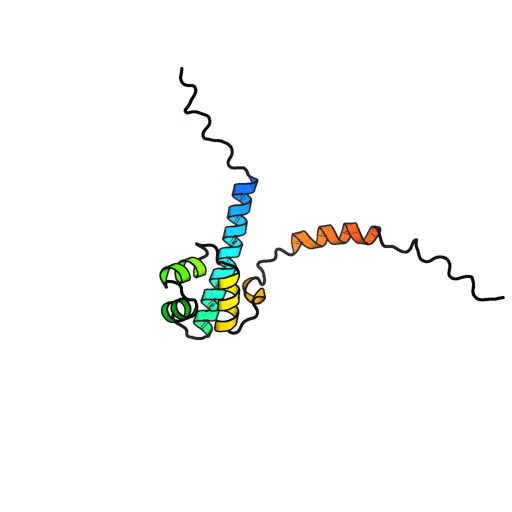SER A CA 1
ATOM 835 C C . SER A 1 106 ? 14.656 -23.260 -31.699 1.00 50.91 106 SER A C 1
ATOM 837 O O . SER A 1 106 ? 14.111 -24.117 -32.399 1.00 50.91 106 SER A O 1
ATOM 839 N N . ASP A 1 107 ? 15.981 -23.158 -31.612 1.00 54.31 107 ASP A N 1
ATOM 840 C CA . ASP A 1 107 ? 16.900 -23.957 -32.427 1.00 54.31 107 ASP A CA 1
ATOM 841 C C . ASP A 1 107 ? 17.018 -25.415 -31.946 1.00 54.31 107 ASP A C 1
ATOM 843 O O . ASP A 1 107 ? 17.364 -26.300 -32.725 1.00 54.31 107 ASP A O 1
ATOM 847 N N . ILE A 1 108 ? 16.658 -25.711 -30.690 1.00 54.47 108 ILE A N 1
ATOM 848 C CA . ILE A 1 108 ? 16.776 -27.064 -30.112 1.00 54.47 108 ILE A CA 1
ATOM 849 C C . ILE A 1 108 ? 15.573 -27.958 -30.481 1.00 54.47 108 ILE A C 1
ATOM 851 O O . ILE A 1 108 ? 15.691 -29.183 -30.485 1.00 54.47 108 ILE A O 1
ATOM 855 N N . TYR A 1 109 ? 14.425 -27.375 -30.851 1.00 59.78 109 TYR A N 1
ATOM 856 C CA . TYR A 1 109 ? 13.179 -28.115 -31.123 1.00 59.78 109 TYR A CA 1
ATOM 857 C C . TYR A 1 109 ? 12.759 -28.155 -32.602 1.00 59.78 109 TYR A C 1
ATOM 859 O O . TYR A 1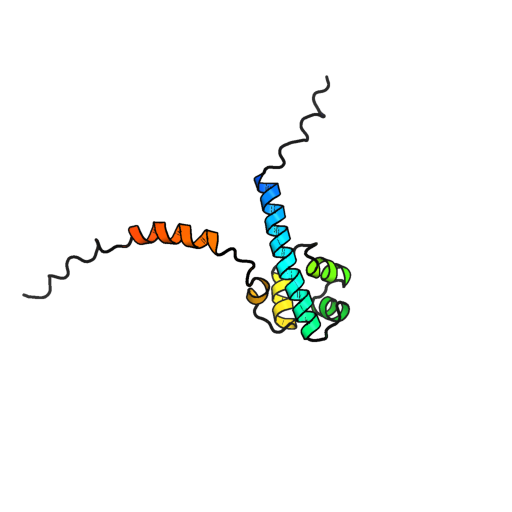 109 ? 11.686 -28.673 -32.924 1.00 59.78 109 TYR A O 1
ATOM 867 N N . THR A 1 110 ? 13.589 -27.667 -33.529 1.00 57.88 110 THR A N 1
ATOM 868 C CA . THR A 1 110 ? 13.261 -27.704 -34.961 1.00 57.88 110 THR A CA 1
ATOM 869 C C . THR A 1 110 ? 13.471 -29.109 -35.548 1.00 57.88 110 THR A C 1
ATOM 871 O O . THR A 1 110 ? 14.557 -29.491 -35.967 1.00 57.88 110 THR A O 1
ATOM 874 N N . ALA A 1 111 ? 12.380 -29.878 -35.572 1.00 53.47 111 ALA A N 1
ATOM 875 C CA . ALA A 1 111 ? 11.984 -30.847 -36.603 1.00 53.47 111 ALA A CA 1
ATOM 876 C C . ALA A 1 111 ? 12.918 -32.012 -37.018 1.00 53.47 111 ALA A C 1
ATOM 878 O O . ALA A 1 111 ? 12.532 -32.776 -37.898 1.00 53.47 111 ALA A O 1
ATOM 879 N N . ALA A 1 112 ? 14.074 -32.249 -36.395 1.00 53.94 112 ALA A N 1
ATOM 880 C CA . ALA A 1 112 ? 14.885 -33.441 -36.702 1.00 53.94 112 ALA A CA 1
ATOM 881 C C . ALA A 1 112 ? 14.332 -34.756 -36.099 1.00 53.94 112 ALA A C 1
ATOM 883 O O . ALA A 1 112 ? 14.869 -35.828 -36.362 1.00 53.94 112 ALA A O 1
ATOM 884 N N . SER A 1 113 ? 13.254 -34.705 -35.306 1.00 51.44 113 SER A N 1
ATOM 885 C CA . SER A 1 113 ? 12.618 -35.879 -34.683 1.00 51.44 113 SER A CA 1
ATOM 886 C C . SER A 1 113 ? 11.307 -36.326 -35.349 1.00 51.44 113 SER A C 1
ATOM 888 O O . SER A 1 113 ? 10.647 -37.232 -34.842 1.00 51.44 113 SER A O 1
ATOM 890 N N . VAL A 1 114 ? 10.931 -35.755 -36.503 1.00 57.44 114 VAL A N 1
ATOM 891 C CA . VAL A 1 114 ? 9.747 -36.184 -37.279 1.00 57.44 114 VAL A CA 1
ATOM 892 C C . VAL A 1 114 ? 10.156 -36.739 -38.648 1.00 57.44 114 VAL A C 1
ATOM 894 O O . VAL A 1 114 ? 9.763 -36.249 -39.698 1.00 57.44 114 VAL A O 1
ATOM 897 N N . THR A 1 115 ? 10.926 -37.820 -38.629 1.00 55.06 115 THR A N 1
ATOM 898 C CA . THR A 1 115 ? 11.003 -38.814 -39.712 1.00 55.06 115 THR A CA 1
ATOM 899 C C . THR A 1 115 ? 11.376 -40.122 -39.016 1.00 55.06 115 THR A C 1
ATOM 901 O O . THR A 1 115 ? 12.491 -40.297 -38.558 1.00 55.06 115 THR A O 1
ATOM 904 N N . SER A 1 116 ? 10.453 -41.040 -38.751 1.00 46.31 116 SER A N 1
ATOM 905 C CA . SER A 1 116 ? 9.735 -41.790 -39.770 1.00 46.31 116 SER A CA 1
ATOM 906 C C . SER A 1 116 ? 8.418 -42.330 -39.207 1.00 46.31 116 SER A C 1
ATOM 908 O O . SER A 1 116 ? 8.405 -43.103 -38.251 1.00 46.31 116 SER A O 1
ATOM 91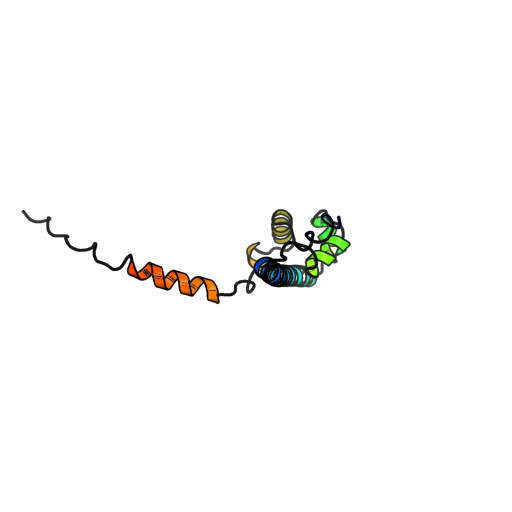0 N N . LYS A 1 117 ? 7.302 -41.945 -39.830 1.00 53.41 117 LYS A N 1
ATOM 911 C CA . LYS A 1 117 ? 6.038 -42.680 -39.761 1.00 53.41 117 LYS A CA 1
ATOM 912 C C . LYS A 1 117 ? 5.941 -43.485 -41.058 1.00 53.41 117 LYS A C 1
ATOM 914 O O . LYS A 1 117 ? 5.352 -43.026 -42.027 1.00 53.41 117 LYS A O 1
ATOM 919 N N . SER A 1 118 ? 6.585 -44.647 -41.086 1.00 52.44 118 SER A N 1
ATOM 920 C CA . SER A 1 118 ? 6.485 -45.627 -42.173 1.00 52.44 118 SER A CA 1
ATOM 921 C C . SER A 1 118 ? 6.558 -47.039 -41.592 1.00 52.44 118 SER A C 1
ATOM 923 O O . SER A 1 118 ? 7.490 -47.785 -41.863 1.00 52.44 118 SER A O 1
ATOM 925 N N . GLU A 1 119 ? 5.578 -47.396 -40.765 1.00 50.69 119 GLU A N 1
ATOM 926 C CA . GLU A 1 119 ? 5.308 -48.798 -40.419 1.00 50.69 119 GLU A CA 1
ATOM 927 C C . GLU A 1 119 ? 3.819 -48.962 -40.066 1.00 50.69 119 GLU A C 1
ATOM 929 O O . GLU A 1 119 ? 3.419 -49.320 -38.968 1.00 50.69 119 GLU A O 1
ATOM 934 N N . TYR A 1 120 ? 2.970 -48.600 -41.030 1.00 48.50 120 TYR A N 1
ATOM 935 C CA . TYR A 1 120 ? 1.589 -49.070 -41.128 1.00 48.50 120 TYR A CA 1
ATOM 936 C C . TYR A 1 120 ? 1.350 -49.397 -42.600 1.00 48.50 120 TYR A C 1
ATOM 938 O O . TYR A 1 120 ? 0.823 -48.561 -43.321 1.00 48.50 120 TYR A O 1
ATOM 946 N N . LEU A 1 121 ? 1.850 -50.542 -43.061 1.00 44.84 121 LEU A N 1
ATOM 947 C CA . LEU A 1 121 ? 1.248 -51.379 -44.108 1.00 44.84 121 LEU A CA 1
ATOM 948 C C . LEU A 1 121 ? 2.168 -52.589 -44.350 1.00 44.84 121 LEU A C 1
ATOM 950 O O . LEU A 1 121 ? 3.176 -52.475 -45.048 1.00 44.84 121 LEU A O 1
ATOM 954 N N . ASN A 1 122 ? 1.828 -53.711 -43.712 1.00 46.22 122 ASN A N 1
ATOM 955 C CA . ASN A 1 122 ? 1.696 -55.068 -44.266 1.00 46.22 122 ASN A CA 1
ATOM 956 C C . ASN A 1 122 ? 1.533 -56.057 -43.112 1.00 46.22 122 ASN A C 1
ATOM 958 O O . ASN A 1 122 ? 2.509 -56.249 -42.357 1.00 46.22 122 ASN A O 1
#